Protein AF-A0A7V4G6W3-F1 (afdb_monomer)

Structure (mmCIF, N/CA/C/O backbone):
data_AF-A0A7V4G6W3-F1
#
_entry.id   AF-A0A7V4G6W3-F1
#
loop_
_atom_site.group_PDB
_atom_site.id
_atom_site.type_symbol
_atom_site.label_atom_id
_atom_site.label_alt_id
_atom_site.label_comp_id
_atom_site.label_asym_id
_atom_site.label_entity_id
_atom_site.label_seq_id
_atom_site.pdbx_PDB_ins_code
_atom_site.Cartn_x
_atom_site.Cartn_y
_atom_site.Cartn_z
_atom_site.occupancy
_atom_site.B_iso_or_equiv
_atom_site.auth_seq_id
_atom_site.auth_comp_id
_atom_site.auth_asym_id
_atom_site.auth_atom_id
_atom_site.pdbx_PDB_model_num
ATOM 1 N N . ASN A 1 1 ? 37.513 7.084 -14.706 1.00 50.50 1 ASN A N 1
ATOM 2 C CA . ASN A 1 1 ? 36.880 5.925 -14.042 1.00 50.50 1 ASN A CA 1
ATOM 3 C C . ASN A 1 1 ? 35.386 5.924 -14.357 1.00 50.50 1 ASN A C 1
ATOM 5 O O . ASN A 1 1 ? 34.666 6.708 -13.760 1.00 50.50 1 ASN A O 1
ATOM 9 N N . LYS A 1 2 ? 34.913 5.150 -15.346 1.00 59.91 2 LYS A N 1
ATOM 10 C CA . LYS A 1 2 ? 33.469 5.014 -15.628 1.00 59.91 2 LYS A CA 1
ATOM 11 C C . LYS A 1 2 ? 32.984 3.703 -15.013 1.00 59.91 2 LYS A C 1
ATOM 13 O O . LYS A 1 2 ? 33.559 2.653 -15.295 1.00 59.91 2 LYS A O 1
ATOM 18 N N . VAL A 1 3 ? 31.974 3.775 -14.150 1.00 65.38 3 VAL A N 1
ATOM 19 C CA . VAL A 1 3 ? 31.363 2.604 -13.508 1.00 65.38 3 VAL A CA 1
ATOM 20 C C . VAL A 1 3 ? 30.771 1.709 -14.604 1.00 65.38 3 VAL A C 1
ATOM 22 O O . VAL A 1 3 ? 29.843 2.110 -15.295 1.00 65.38 3 VAL A O 1
ATOM 25 N N . LYS A 1 4 ? 31.338 0.509 -14.792 1.00 66.94 4 LYS A N 1
ATOM 26 C CA . LYS A 1 4 ? 30.936 -0.473 -15.824 1.00 66.94 4 LYS A CA 1
ATOM 27 C C . LYS A 1 4 ? 29.724 -1.334 -15.432 1.00 66.94 4 LYS A C 1
ATOM 29 O O . LYS A 1 4 ? 29.382 -2.269 -16.146 1.00 66.94 4 LYS A O 1
ATOM 34 N N . ARG A 1 5 ? 29.105 -1.076 -14.280 1.00 70.81 5 ARG A N 1
ATOM 35 C CA . ARG A 1 5 ? 28.059 -1.923 -13.698 1.00 70.81 5 ARG A CA 1
ATOM 36 C C . ARG A 1 5 ? 26.793 -1.115 -13.448 1.00 70.81 5 ARG A C 1
ATOM 38 O O . ARG A 1 5 ? 26.865 0.013 -12.970 1.00 70.81 5 ARG A O 1
ATOM 45 N N . LEU A 1 6 ? 25.643 -1.737 -13.703 1.00 74.94 6 LEU A N 1
ATOM 46 C CA . LEU A 1 6 ? 24.339 -1.228 -13.285 1.00 74.94 6 LEU A CA 1
ATOM 47 C C . LEU A 1 6 ? 24.336 -0.985 -11.768 1.00 74.94 6 LEU A C 1
ATOM 49 O O . LEU A 1 6 ? 24.473 -1.916 -10.971 1.00 74.94 6 LEU A O 1
ATOM 53 N N . VAL A 1 7 ? 24.215 0.287 -11.384 1.00 84.50 7 VAL A N 1
ATOM 54 C CA . VAL A 1 7 ? 24.110 0.724 -9.980 1.00 84.50 7 VAL A CA 1
ATOM 55 C C . VAL A 1 7 ? 22.696 0.545 -9.419 1.00 84.50 7 VAL A C 1
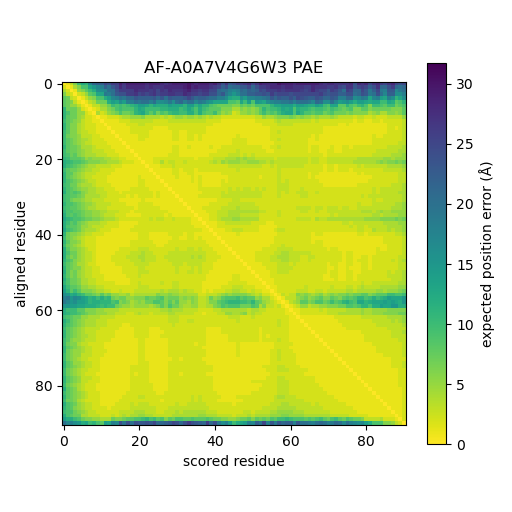ATOM 57 O O . VAL A 1 7 ? 22.512 0.458 -8.207 1.00 84.50 7 VAL A O 1
ATOM 60 N N . TRP A 1 8 ? 21.705 0.429 -10.303 1.00 82.38 8 TRP A N 1
ATOM 61 C CA . TRP A 1 8 ? 20.307 0.179 -9.973 1.00 82.38 8 TRP A CA 1
ATOM 62 C C . TRP A 1 8 ? 20.141 -1.263 -9.485 1.00 82.38 8 TRP A C 1
ATOM 64 O O . TRP A 1 8 ? 20.536 -2.203 -10.174 1.00 82.38 8 TRP A O 1
ATOM 74 N N . LYS A 1 9 ? 19.587 -1.445 -8.280 1.00 87.31 9 LYS A N 1
ATOM 75 C CA . LYS A 1 9 ? 19.426 -2.773 -7.665 1.00 87.31 9 LYS A CA 1
ATOM 76 C C . LYS A 1 9 ? 18.146 -3.466 -8.130 1.00 87.31 9 LYS A C 1
ATOM 78 O O . LYS A 1 9 ? 18.195 -4.384 -8.936 1.00 87.31 9 LYS A O 1
ATOM 83 N N . ALA A 1 10 ? 17.010 -3.081 -7.566 1.00 93.19 10 ALA A N 1
ATOM 84 C CA . ALA A 1 10 ? 15.696 -3.613 -7.896 1.00 93.19 10 ALA A CA 1
ATOM 85 C C . ALA A 1 10 ? 14.723 -2.432 -8.003 1.00 93.19 10 ALA A C 1
ATOM 87 O O . ALA A 1 10 ? 14.894 -1.480 -7.239 1.00 93.19 10 ALA A O 1
ATOM 88 N N . PRO A 1 11 ? 13.732 -2.481 -8.912 1.00 96.75 11 PRO A N 1
ATOM 89 C CA . PRO A 1 11 ? 12.654 -1.498 -8.941 1.00 96.75 11 PRO A CA 1
ATOM 90 C C . PRO A 1 11 ? 11.969 -1.388 -7.581 1.00 96.75 11 PRO A C 1
ATOM 92 O O . PRO A 1 11 ? 11.891 -2.378 -6.847 1.00 96.75 11 PRO A O 1
ATOM 95 N N . VAL A 1 12 ? 11.487 -0.191 -7.270 1.00 98.06 12 VAL A N 1
ATOM 96 C CA . VAL A 1 12 ? 10.771 0.140 -6.038 1.00 98.06 12 VAL A CA 1
ATOM 97 C C . VAL A 1 12 ? 9.459 0.813 -6.423 1.00 98.06 12 VAL A C 1
ATOM 99 O O . VAL A 1 12 ? 9.409 1.576 -7.391 1.00 98.06 12 VAL A O 1
ATOM 102 N N . ALA A 1 13 ? 8.408 0.527 -5.667 1.00 98.75 13 ALA A N 1
ATOM 103 C CA . ALA A 1 13 ? 7.142 1.239 -5.728 1.00 98.75 13 ALA A CA 1
ATOM 104 C C . ALA A 1 13 ? 6.560 1.371 -4.318 1.00 98.75 13 ALA A C 1
ATOM 106 O O . ALA A 1 13 ? 6.989 0.680 -3.388 1.00 98.75 13 ALA A O 1
ATOM 107 N N . ALA A 1 14 ? 5.610 2.286 -4.182 1.00 98.75 14 ALA A N 1
ATOM 108 C CA . ALA A 1 14 ? 4.922 2.576 -2.940 1.00 98.75 14 ALA A CA 1
ATOM 109 C C . ALA A 1 14 ? 3.432 2.776 -3.205 1.00 98.75 14 ALA A C 1
ATOM 111 O O . ALA A 1 14 ? 3.064 3.177 -4.311 1.00 98.75 14 ALA A O 1
ATOM 112 N N . VAL A 1 15 ? 2.604 2.491 -2.206 1.00 98.75 15 VAL A N 1
ATOM 113 C CA . VAL A 1 15 ? 1.157 2.721 -2.248 1.00 98.75 15 VAL A CA 1
ATOM 114 C C . VAL A 1 15 ? 0.646 3.016 -0.838 1.00 98.75 15 VAL A C 1
ATOM 116 O O . VAL A 1 15 ? 1.222 2.521 0.139 1.00 98.75 15 VAL A O 1
ATOM 119 N N . SER A 1 16 ? -0.411 3.821 -0.740 1.00 98.50 16 SER A N 1
ATOM 120 C CA . SER A 1 16 ? -1.156 4.016 0.503 1.00 98.50 16 SER A CA 1
ATOM 121 C C . SER A 1 16 ? -2.170 2.887 0.701 1.00 98.50 16 SER A C 1
ATOM 123 O O . SER A 1 16 ? -2.704 2.317 -0.253 1.00 98.50 16 SER A O 1
ATOM 125 N N . VAL A 1 17 ? -2.435 2.541 1.953 1.00 98.50 17 VAL A N 1
ATOM 126 C CA . VAL A 1 17 ? -3.512 1.639 2.377 1.00 98.50 17 VAL A CA 1
ATOM 127 C C . VAL A 1 17 ? -4.088 2.168 3.683 1.00 98.50 17 VAL A C 1
ATOM 129 O O . VAL A 1 17 ? -3.358 2.775 4.459 1.00 98.50 17 VAL A O 1
ATOM 132 N N . GLY A 1 18 ? -5.361 1.928 3.979 1.00 97.50 18 GLY A N 1
ATOM 133 C CA . GLY A 1 18 ? -5.911 2.371 5.263 1.00 97.50 18 GLY A CA 1
ATOM 134 C C . GLY A 1 18 ? -7.253 1.769 5.632 1.00 97.50 18 GLY A C 1
ATOM 135 O O . GLY A 1 18 ? -7.868 1.051 4.847 1.00 97.50 18 GLY A O 1
ATOM 136 N N . LEU A 1 19 ? -7.674 2.055 6.861 1.00 96.75 19 LEU A N 1
ATOM 137 C CA . LEU A 1 19 ? -8.978 1.716 7.414 1.00 96.75 19 LEU A CA 1
ATOM 138 C C . LEU A 1 19 ? -9.910 2.916 7.276 1.00 96.75 19 LEU A C 1
ATOM 140 O O . LEU A 1 19 ? -9.705 3.943 7.920 1.00 96.75 19 LEU A O 1
ATOM 144 N N . VAL A 1 20 ? -10.954 2.774 6.465 1.00 95.50 20 VAL A N 1
ATOM 145 C CA . VAL A 1 20 ? -11.973 3.810 6.267 1.00 95.50 20 VAL A CA 1
ATOM 146 C C . VAL A 1 20 ? -13.338 3.209 6.576 1.00 95.50 20 VAL A C 1
ATOM 148 O O . VAL A 1 20 ? -13.776 2.282 5.896 1.00 95.50 20 VAL A O 1
ATOM 151 N N . ALA A 1 21 ? -14.015 3.718 7.609 1.00 92.44 21 ALA A N 1
ATOM 152 C CA . ALA A 1 21 ? -15.305 3.199 8.074 1.00 92.44 21 ALA A CA 1
ATOM 153 C C . ALA A 1 21 ? -15.276 1.678 8.340 1.00 92.44 21 ALA A C 1
ATOM 155 O O . ALA A 1 21 ? -16.193 0.943 7.964 1.00 92.44 21 ALA A O 1
ATOM 156 N N . GLY A 1 22 ? -14.191 1.203 8.958 1.00 90.31 22 GLY A N 1
ATOM 157 C CA . GLY A 1 22 ? -13.961 -0.214 9.251 1.00 90.31 22 GLY A CA 1
ATOM 158 C C . GLY A 1 22 ? -13.595 -1.107 8.055 1.00 90.31 22 GLY A C 1
ATOM 159 O O . GLY A 1 22 ? -13.547 -2.324 8.233 1.00 90.31 22 GLY A O 1
ATOM 160 N N . GLN A 1 23 ? -13.340 -0.552 6.864 1.00 94.56 23 GLN A N 1
ATOM 161 C CA . GLN A 1 23 ? -12.924 -1.308 5.674 1.00 94.56 23 GLN A CA 1
ATOM 162 C C . GLN A 1 23 ? -11.460 -1.044 5.311 1.00 94.56 23 GLN A C 1
ATOM 164 O O . GLN A 1 23 ? -11.031 0.107 5.277 1.00 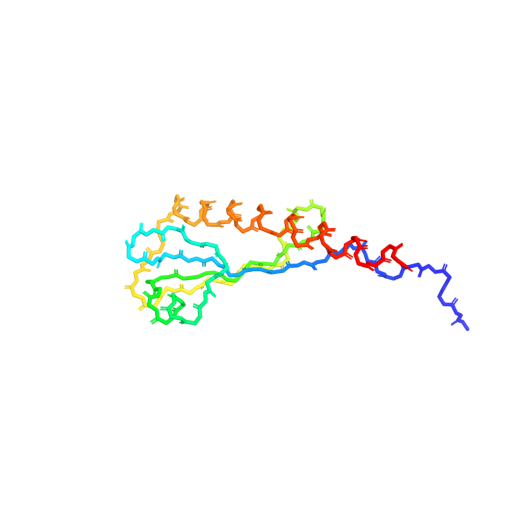94.56 23 GLN A O 1
ATOM 169 N N . GLU A 1 24 ? -10.707 -2.102 4.999 1.00 96.50 24 GLU A N 1
ATOM 170 C CA . GLU A 1 24 ? -9.362 -1.999 4.430 1.00 96.50 24 GLU A CA 1
ATOM 171 C C . GLU A 1 24 ? -9.413 -1.587 2.949 1.00 96.50 24 GLU A C 1
ATOM 173 O O . GLU A 1 24 ? -9.942 -2.320 2.109 1.00 96.50 24 GLU A O 1
ATOM 178 N N . LEU A 1 25 ? -8.820 -0.441 2.618 1.00 98.06 25 LEU A N 1
ATOM 179 C CA . LEU A 1 25 ? -8.762 0.106 1.262 1.00 98.06 25 LEU A CA 1
ATOM 180 C C . LEU A 1 25 ? -7.315 0.224 0.756 1.00 98.06 25 LEU A C 1
ATOM 182 O O . LEU A 1 25 ? -6.376 0.396 1.537 1.00 98.06 25 LEU A O 1
ATOM 186 N N . LEU A 1 26 ? -7.155 0.124 -0.567 1.00 98.69 26 LEU A N 1
ATOM 187 C CA . LEU A 1 26 ? -5.899 0.286 -1.305 1.00 98.69 26 LEU A CA 1
ATOM 188 C C . LEU A 1 26 ? -5.928 1.589 -2.095 1.00 98.69 26 LEU A C 1
ATOM 190 O O . LEU A 1 26 ? -6.941 1.864 -2.728 1.00 98.69 26 LEU A O 1
ATOM 194 N N . ASP A 1 27 ? -4.792 2.286 -2.144 1.00 98.38 27 ASP A N 1
ATOM 195 C CA . ASP A 1 27 ? -4.577 3.476 -2.974 1.00 98.38 27 ASP A CA 1
ATOM 196 C C . ASP A 1 27 ? -5.590 4.584 -2.657 1.00 98.38 27 ASP A C 1
ATOM 198 O O . ASP A 1 27 ? -6.391 4.991 -3.498 1.00 98.38 27 ASP A O 1
ATOM 202 N N . LEU A 1 28 ? -5.577 5.025 -1.392 1.00 98.12 28 LEU A N 1
ATOM 203 C CA . LEU A 1 28 ? -6.528 6.003 -0.867 1.00 98.12 28 LEU A CA 1
ATOM 204 C C . LEU A 1 28 ? -6.478 7.296 -1.683 1.00 98.12 28 LEU A C 1
ATOM 206 O O . LEU A 1 28 ? -5.429 7.935 -1.810 1.00 98.12 28 LEU A O 1
ATOM 210 N N . CYS A 1 29 ? -7.634 7.731 -2.177 1.00 97.94 29 CYS A N 1
ATOM 211 C CA . CYS A 1 29 ? -7.789 9.079 -2.693 1.00 97.94 29 CYS A CA 1
ATOM 212 C C . CYS A 1 29 ? -7.936 10.088 -1.543 1.00 97.94 29 CYS A C 1
ATOM 214 O O . CYS A 1 29 ? -8.189 9.730 -0.395 1.00 97.94 29 CYS A O 1
ATOM 216 N N . TYR A 1 30 ? -7.861 11.383 -1.861 1.00 96.88 30 TYR A N 1
ATOM 217 C CA . TYR A 1 30 ? -7.926 12.461 -0.865 1.00 96.88 30 TYR A CA 1
ATOM 218 C C . TYR A 1 30 ? -9.114 12.356 0.108 1.00 96.88 30 TYR A C 1
ATOM 220 O O . TYR A 1 30 ? -8.958 12.570 1.305 1.00 96.88 30 TYR A O 1
ATOM 228 N N . ALA A 1 31 ? -10.311 12.040 -0.396 1.00 97.19 31 ALA A N 1
ATOM 229 C CA . ALA A 1 31 ? -11.508 11.968 0.441 1.00 97.19 31 ALA A CA 1
ATOM 230 C C . ALA A 1 31 ? -11.518 10.743 1.369 1.00 97.19 31 ALA A C 1
ATOM 232 O O . ALA A 1 31 ? -12.175 10.776 2.408 1.00 97.19 31 ALA A O 1
ATOM 233 N N . GLU A 1 32 ? -10.833 9.670 0.978 1.00 96.81 32 GLU A N 1
ATOM 234 C CA . GLU A 1 32 ? -10.684 8.452 1.774 1.00 96.81 32 GLU A CA 1
ATOM 235 C C . GLU A 1 32 ? -9.607 8.651 2.837 1.00 96.81 32 GLU A C 1
ATOM 237 O O . GLU A 1 32 ? -9.870 8.399 4.006 1.00 96.81 32 GLU A O 1
ATOM 242 N N . ASP A 1 33 ? -8.454 9.195 2.446 1.00 95.56 33 ASP A N 1
ATOM 243 C CA . ASP A 1 33 ? -7.323 9.511 3.324 1.00 95.56 33 ASP A CA 1
ATOM 244 C C . ASP A 1 33 ? -7.725 10.495 4.433 1.00 95.56 33 ASP A C 1
ATOM 246 O O . ASP A 1 33 ? -7.571 10.210 5.616 1.00 95.56 33 ASP A O 1
ATOM 250 N N . ALA A 1 34 ? -8.413 11.585 4.073 1.00 94.56 34 ALA A N 1
ATOM 251 C CA . ALA A 1 34 ? -8.917 12.569 5.034 1.00 94.56 34 ALA A CA 1
ATOM 252 C C . ALA A 1 34 ? -9.959 12.012 6.028 1.00 94.56 34 ALA A C 1
ATOM 254 O O . ALA A 1 34 ? -10.332 12.696 6.982 1.00 94.56 34 ALA A O 1
ATOM 255 N N . ARG A 1 35 ? -10.495 10.812 5.775 1.00 94.50 35 ARG A N 1
ATOM 256 C CA . ARG A 1 35 ? -11.484 10.130 6.621 1.00 94.50 35 ARG A CA 1
ATOM 257 C C . ARG A 1 35 ? -10.948 8.832 7.222 1.00 94.50 35 ARG A C 1
ATOM 259 O O . ARG A 1 35 ? -11.714 8.151 7.907 1.00 94.50 35 ARG A O 1
ATOM 266 N N . ALA A 1 36 ? -9.702 8.467 6.936 1.00 95.69 36 ALA A N 1
ATOM 267 C CA . ALA A 1 36 ? -9.117 7.238 7.426 1.00 95.69 36 ALA A CA 1
ATOM 268 C C . ALA A 1 36 ? -8.981 7.300 8.949 1.00 95.69 36 ALA A C 1
ATOM 270 O O . ALA A 1 36 ? -8.569 8.298 9.533 1.00 95.69 36 ALA A O 1
ATOM 271 N N . GLU A 1 37 ? -9.358 6.212 9.607 1.00 94.88 37 GLU A N 1
ATOM 272 C CA . GLU A 1 37 ? -9.164 6.056 11.047 1.00 94.88 37 GLU A CA 1
ATOM 273 C C . GLU A 1 37 ? -7.686 5.781 11.351 1.00 94.88 37 GLU A C 1
ATOM 275 O O . GLU A 1 37 ? -7.169 6.192 12.394 1.00 94.88 37 GLU A O 1
ATOM 280 N N . ALA A 1 38 ? -7.030 5.077 10.426 1.00 95.00 38 ALA A N 1
ATOM 281 C CA . ALA A 1 38 ? -5.617 4.751 10.438 1.00 95.00 38 ALA A CA 1
ATOM 282 C C . ALA A 1 38 ? -5.156 4.383 9.019 1.00 95.00 38 ALA A C 1
ATOM 284 O O . ALA A 1 38 ? -5.882 3.699 8.289 1.00 95.00 38 ALA A O 1
ATOM 285 N N . ASP A 1 39 ? -3.949 4.782 8.640 1.00 96.88 39 ASP A N 1
ATOM 286 C CA . ASP A 1 39 ? -3.383 4.569 7.309 1.00 96.88 39 ASP A CA 1
ATOM 287 C C . ASP A 1 39 ? -1.909 4.132 7.363 1.00 96.88 39 ASP A C 1
ATOM 289 O O . ASP A 1 39 ? -1.214 4.230 8.380 1.00 96.88 39 ASP A O 1
ATOM 293 N N . CYS A 1 40 ? -1.433 3.570 6.257 1.00 97.44 40 CYS A N 1
ATOM 294 C CA . CYS A 1 40 ? -0.041 3.220 6.053 1.00 97.44 40 CYS A CA 1
ATOM 295 C C . CYS A 1 40 ? 0.412 3.609 4.650 1.00 97.44 40 CYS A C 1
ATOM 297 O O . CYS A 1 40 ? -0.230 3.277 3.654 1.00 97.44 40 CYS A O 1
ATOM 299 N N . ASN A 1 41 ? 1.613 4.168 4.570 1.00 98.50 41 ASN A N 1
ATOM 300 C CA . ASN A 1 41 ? 2.390 4.234 3.345 1.00 98.50 41 ASN A CA 1
ATOM 301 C C . ASN A 1 41 ? 3.400 3.086 3.337 1.00 98.50 41 ASN A C 1
ATOM 303 O O . ASN A 1 41 ? 4.253 2.976 4.223 1.00 98.50 41 ASN A O 1
ATOM 307 N N . VAL A 1 42 ? 3.298 2.214 2.334 1.00 98.81 42 VAL A N 1
ATOM 308 C CA . VAL A 1 42 ? 4.122 1.005 2.226 1.00 98.81 42 VAL A CA 1
ATOM 309 C C . VAL A 1 42 ? 5.021 1.119 1.010 1.00 98.81 42 VAL A C 1
ATOM 311 O O . VAL A 1 42 ? 4.544 1.362 -0.096 1.00 98.81 42 VAL A O 1
ATOM 314 N N . VAL A 1 43 ? 6.320 0.895 1.197 1.00 98.81 43 VAL A N 1
ATOM 315 C CA . VAL A 1 43 ? 7.320 0.901 0.126 1.00 98.81 43 VAL A CA 1
ATOM 316 C C . VAL A 1 43 ? 7.941 -0.484 0.015 1.00 98.81 43 VAL A C 1
ATOM 318 O O . VAL A 1 43 ? 8.483 -1.016 0.985 1.00 98.81 43 VAL A O 1
ATOM 321 N N . MET A 1 44 ? 7.920 -1.072 -1.183 1.00 98.75 44 MET A N 1
ATOM 322 C CA . MET A 1 44 ? 8.517 -2.386 -1.437 1.00 98.75 44 MET A CA 1
ATOM 323 C C . MET A 1 44 ? 9.361 -2.396 -2.701 1.00 98.75 44 MET A C 1
ATOM 325 O O . MET A 1 44 ? 9.095 -1.699 -3.683 1.00 98.75 44 MET A O 1
ATOM 329 N N . ASN A 1 45 ? 10.387 -3.244 -2.688 1.00 98.25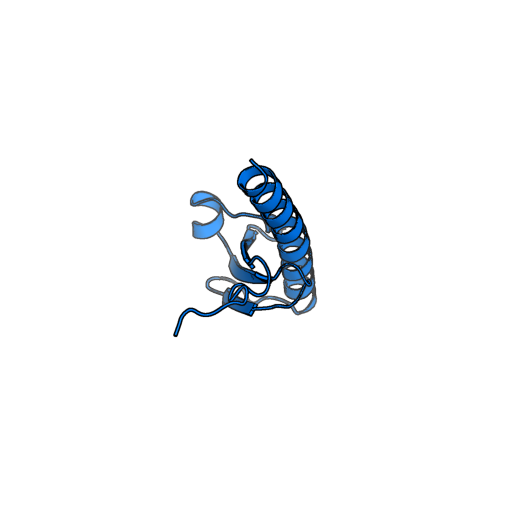 45 ASN A N 1
ATOM 330 C CA . ASN A 1 45 ? 11.163 -3.534 -3.884 1.00 98.25 45 ASN A CA 1
ATOM 331 C C . ASN A 1 45 ? 10.584 -4.731 -4.663 1.00 98.25 45 ASN A C 1
ATOM 333 O O . ASN A 1 45 ? 9.813 -5.538 -4.145 1.00 98.25 45 ASN A O 1
ATOM 337 N N . ALA A 1 46 ? 11.026 -4.909 -5.909 1.00 97.50 46 ALA A N 1
ATOM 338 C CA . ALA A 1 46 ? 10.567 -5.986 -6.794 1.00 97.50 46 ALA A CA 1
ATOM 339 C C . ALA A 1 46 ? 10.910 -7.416 -6.336 1.00 97.50 46 ALA A C 1
ATOM 341 O O . ALA A 1 46 ? 10.532 -8.372 -7.010 1.00 97.50 46 ALA A O 1
ATOM 342 N N . ARG A 1 47 ? 11.655 -7.576 -5.235 1.00 97.19 47 ARG A N 1
ATOM 343 C CA . ARG A 1 47 ? 11.933 -8.872 -4.596 1.00 97.19 47 ARG A CA 1
ATOM 344 C C . ARG A 1 47 ? 10.933 -9.180 -3.477 1.00 97.19 47 ARG A C 1
ATOM 346 O O . ARG A 1 47 ? 11.102 -10.183 -2.796 1.00 97.19 47 ARG A O 1
ATOM 353 N N . GLY A 1 48 ? 9.934 -8.319 -3.268 1.00 96.69 48 GLY A N 1
ATOM 354 C CA . GLY A 1 48 ? 8.943 -8.455 -2.202 1.00 96.69 48 GLY A CA 1
ATOM 355 C C . GLY A 1 48 ? 9.457 -8.040 -0.823 1.00 96.69 48 GLY A C 1
ATOM 356 O O . GLY A 1 48 ? 8.828 -8.367 0.174 1.00 96.69 48 GLY A O 1
ATOM 357 N N . GLN A 1 49 ? 10.600 -7.352 -0.740 1.00 98.00 49 GLN A N 1
ATOM 358 C CA . GLN A 1 49 ? 11.144 -6.893 0.538 1.00 98.00 49 GLN A CA 1
ATOM 359 C C . GLN A 1 49 ? 10.579 -5.512 0.876 1.00 98.00 49 GLN A C 1
ATOM 361 O O . GLN A 1 49 ? 10.566 -4.628 0.011 1.00 98.00 49 GLN A O 1
ATOM 366 N N . LEU A 1 50 ? 10.167 -5.333 2.133 1.00 98.25 50 LEU A N 1
ATOM 367 C CA . LEU A 1 50 ? 9.801 -4.032 2.689 1.00 98.25 50 LEU A CA 1
ATOM 368 C C . LEU A 1 50 ? 11.036 -3.124 2.702 1.00 98.25 50 LEU A C 1
ATOM 370 O O . LEU A 1 50 ? 12.099 -3.507 3.193 1.00 98.25 50 LEU A O 1
ATOM 374 N N . VAL A 1 51 ? 10.888 -1.943 2.115 1.00 98.25 51 VAL A N 1
ATOM 375 C CA . VAL A 1 51 ? 11.881 -0.864 2.155 1.00 98.25 51 VAL A CA 1
ATOM 376 C C . VAL A 1 51 ? 11.522 0.115 3.263 1.00 98.25 51 VAL A C 1
ATOM 378 O O . VAL A 1 51 ? 12.411 0.534 3.996 1.00 98.25 51 VAL A O 1
ATOM 381 N N . ASP A 1 52 ? 10.236 0.439 3.381 1.00 98.50 52 ASP A N 1
ATOM 382 C CA . ASP A 1 52 ? 9.691 1.278 4.440 1.00 98.50 52 ASP A CA 1
ATOM 383 C C . ASP A 1 52 ? 8.223 0.918 4.697 1.00 98.50 52 ASP A C 1
ATOM 385 O O . ASP A 1 52 ? 7.506 0.502 3.781 1.00 98.50 52 ASP A O 1
ATOM 389 N N . VAL A 1 53 ? 7.801 1.062 5.949 1.00 98.12 53 VAL A N 1
ATOM 390 C CA . VAL A 1 53 ? 6.398 1.001 6.363 1.00 98.12 53 VAL A CA 1
ATOM 391 C C . VAL A 1 53 ? 6.201 2.125 7.360 1.00 98.12 53 VAL A C 1
ATOM 393 O O . VAL A 1 53 ? 6.661 2.035 8.498 1.00 98.12 53 VAL A O 1
ATOM 396 N N . THR A 1 54 ? 5.503 3.166 6.929 1.00 97.8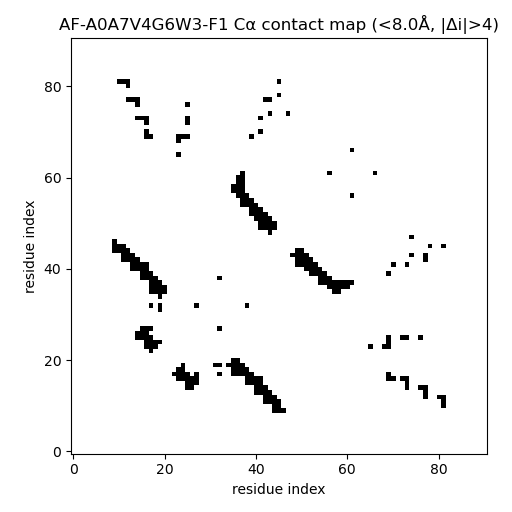8 54 THR A N 1
ATOM 397 C CA . THR A 1 54 ? 5.121 4.277 7.793 1.00 97.88 54 THR A CA 1
ATOM 398 C C . THR A 1 54 ? 3.629 4.172 8.047 1.00 97.88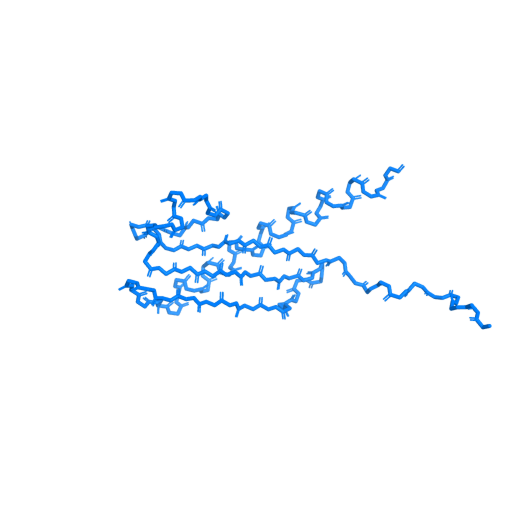 54 THR A C 1
ATOM 400 O O . THR A 1 54 ? 2.847 4.239 7.105 1.00 97.88 54 THR A O 1
ATOM 403 N N . ALA A 1 55 ? 3.245 3.977 9.304 1.00 95.69 55 ALA A N 1
ATOM 404 C CA . ALA A 1 55 ? 1.856 3.834 9.720 1.00 95.69 55 ALA A CA 1
ATOM 405 C C . ALA A 1 55 ? 1.476 4.969 10.673 1.00 95.69 55 ALA A C 1
ATOM 407 O O . ALA A 1 55 ? 2.248 5.285 11.583 1.00 95.69 55 ALA A O 1
ATOM 408 N N . SER A 1 56 ? 0.289 5.538 10.482 1.00 94.62 56 SER A N 1
ATOM 409 C CA . SER A 1 56 ? -0.304 6.539 11.365 1.00 94.62 56 SER A CA 1
ATOM 410 C C . SER A 1 56 ? -1.692 6.088 11.808 1.00 94.62 56 SER A C 1
ATOM 412 O O . SER A 1 56 ? -2.420 5.426 11.074 1.00 94.62 56 SER A O 1
ATOM 414 N N . ALA A 1 57 ? -2.043 6.418 13.044 1.00 92.88 57 ALA A N 1
ATOM 415 C CA . ALA A 1 57 ? -3.352 6.157 13.622 1.00 92.88 57 ALA A CA 1
ATOM 416 C C . ALA A 1 57 ? -3.860 7.467 14.224 1.00 92.88 57 ALA A C 1
ATOM 418 O O . ALA A 1 57 ? -3.463 7.839 15.329 1.00 92.88 57 ALA A O 1
ATOM 419 N N . GLU A 1 58 ? -4.694 8.186 13.473 1.00 80.69 58 GLU A N 1
ATOM 420 C CA . GLU A 1 58 ? -5.230 9.487 13.891 1.00 80.69 58 GLU A CA 1
ATOM 421 C C . GLU A 1 58 ? -6.576 9.355 14.621 1.00 80.69 58 GLU A C 1
ATOM 423 O O . GLU A 1 58 ? -6.87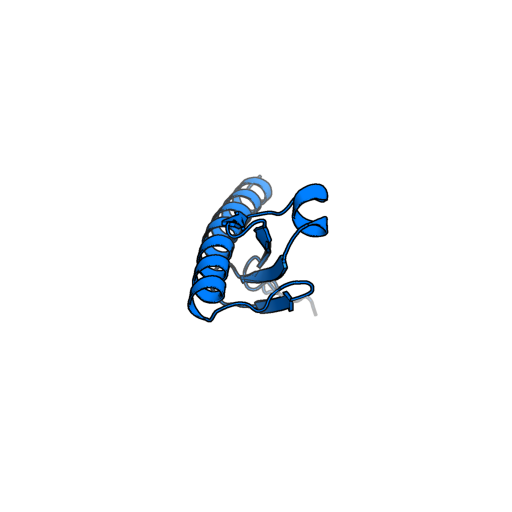0 10.144 15.519 1.00 80.69 58 GLU A O 1
ATOM 428 N N . GLY A 1 59 ? -7.375 8.334 14.282 1.00 82.50 59 GLY A N 1
ATOM 429 C CA . GLY A 1 59 ? -8.687 8.068 14.878 1.00 82.50 59 GLY A CA 1
ATOM 430 C C . GLY A 1 59 ? -8.753 6.784 15.708 1.00 82.50 59 GLY A C 1
ATOM 431 O O . GLY A 1 59 ? -9.215 6.812 16.850 1.00 82.50 59 GLY A O 1
ATOM 432 N N . ALA A 1 60 ? -8.296 5.655 15.158 1.00 84.81 60 ALA A N 1
ATOM 433 C CA . ALA A 1 60 ? -8.326 4.353 15.828 1.00 84.81 60 ALA A CA 1
ATOM 434 C C . ALA A 1 60 ? -7.003 3.599 15.659 1.00 84.81 60 ALA A C 1
ATOM 436 O O . ALA A 1 60 ? -6.319 3.734 14.653 1.00 84.81 60 ALA A O 1
ATOM 437 N N . CYS A 1 61 ? -6.634 2.770 16.636 1.00 92.62 61 CYS A N 1
ATOM 438 C CA . CYS A 1 61 ? -5.449 1.922 16.516 1.00 92.62 61 CYS A CA 1
ATOM 439 C C . CYS A 1 61 ? -5.706 0.738 15.574 1.00 92.62 61 CYS A C 1
ATOM 441 O O . CYS A 1 61 ? -6.785 0.145 15.592 1.00 92.62 61 CYS A O 1
ATOM 443 N N . PHE A 1 62 ? -4.675 0.305 14.847 1.00 92.69 62 PHE A N 1
ATOM 444 C CA . PHE A 1 62 ? -4.703 -0.982 14.156 1.00 92.69 62 PHE A CA 1
ATOM 445 C C . PHE A 1 62 ? -4.740 -2.143 15.156 1.00 92.69 62 PHE A C 1
ATOM 447 O O . PHE A 1 62 ? -3.962 -2.182 16.113 1.00 92.69 62 PHE A O 1
ATOM 454 N N . THR A 1 63 ? -5.556 -3.157 14.878 1.00 95.00 63 THR A N 1
ATOM 455 C CA . THR A 1 63 ? -5.246 -4.517 15.343 1.00 95.00 63 THR A CA 1
ATOM 456 C C . THR A 1 63 ? -4.096 -5.092 14.519 1.00 95.00 63 THR A C 1
ATOM 458 O O . THR A 1 63 ? -3.841 -4.665 13.387 1.00 95.00 63 THR A O 1
ATOM 461 N N . ARG A 1 64 ? -3.401 -6.097 15.062 1.00 95.94 64 ARG A N 1
ATOM 462 C CA . ARG A 1 64 ? -2.311 -6.754 14.335 1.00 95.94 64 ARG A CA 1
ATOM 463 C C . ARG A 1 64 ? -2.815 -7.380 13.034 1.00 95.94 64 ARG A C 1
ATOM 465 O O . ARG A 1 64 ? -2.181 -7.246 11.993 1.00 95.94 64 ARG A O 1
ATOM 472 N N . GLU A 1 65 ? -3.983 -8.000 13.093 1.00 97.31 65 GLU A N 1
ATOM 473 C CA . GLU A 1 65 ? -4.617 -8.682 11.976 1.00 97.31 65 GLU A CA 1
ATOM 474 C C . GLU A 1 65 ? -5.038 -7.701 10.874 1.00 97.31 65 GLU A C 1
ATOM 476 O O . GLU A 1 65 ? -4.909 -8.025 9.695 1.00 97.31 65 GLU A O 1
ATOM 481 N N . GLN A 1 66 ? -5.524 -6.505 11.230 1.00 96.56 66 GLN A N 1
ATOM 482 C CA . GLN A 1 66 ? -5.822 -5.447 10.255 1.00 96.56 66 GLN A CA 1
ATOM 483 C C . GLN A 1 66 ? -4.554 -4.958 9.561 1.00 96.56 66 GLN A C 1
ATOM 485 O O . GLN A 1 66 ? -4.530 -4.872 8.335 1.00 96.56 66 GLN A O 1
ATOM 490 N N . LEU A 1 67 ? -3.489 -4.687 10.323 1.00 96.94 67 LEU A N 1
ATOM 491 C CA . LEU A 1 67 ? -2.222 -4.249 9.742 1.00 96.94 67 LEU A CA 1
ATOM 492 C C . LEU A 1 67 ? -1.662 -5.304 8.777 1.00 96.94 67 LEU A C 1
ATOM 494 O O . LEU A 1 67 ? -1.283 -4.967 7.659 1.00 96.94 67 LEU A O 1
ATOM 498 N N . ASP A 1 68 ? -1.674 -6.585 9.151 1.00 97.94 68 ASP A N 1
ATOM 499 C CA . ASP A 1 68 ? -1.197 -7.664 8.276 1.00 97.94 68 ASP A CA 1
ATOM 500 C C . ASP A 1 68 ? -2.036 -7.770 6.977 1.00 97.94 68 ASP A C 1
ATOM 502 O O . ASP A 1 68 ? -1.486 -8.025 5.896 1.00 97.94 68 ASP A O 1
ATOM 506 N N . ARG A 1 69 ? -3.354 -7.513 7.038 1.00 98.25 69 ARG A N 1
ATOM 507 C CA . ARG A 1 69 ? -4.221 -7.446 5.844 1.00 98.25 69 ARG A CA 1
ATOM 508 C C . ARG A 1 69 ? -3.896 -6.251 4.953 1.00 98.25 69 ARG A C 1
ATOM 510 O O . ARG A 1 69 ? -3.764 -6.429 3.744 1.00 98.25 69 ARG A O 1
ATOM 517 N N . LEU A 1 70 ? -3.704 -5.068 5.532 1.00 98.06 70 LEU A N 1
ATOM 518 C CA . LEU A 1 70 ? -3.303 -3.865 4.797 1.00 98.06 70 LEU A CA 1
ATOM 519 C C . LEU A 1 70 ? -1.938 -4.044 4.119 1.00 98.06 70 LEU A C 1
ATOM 521 O O . LEU A 1 70 ? -1.783 -3.710 2.948 1.00 98.06 70 LEU A O 1
ATOM 525 N N . LEU A 1 71 ? -0.964 -4.648 4.806 1.00 98.56 71 LEU A N 1
ATOM 526 C CA . LEU A 1 71 ? 0.348 -4.953 4.226 1.00 98.56 71 LEU A CA 1
ATOM 527 C C . LEU A 1 71 ? 0.254 -5.973 3.082 1.00 98.56 71 LEU A C 1
ATOM 529 O O . LEU A 1 71 ? 0.978 -5.856 2.093 1.00 98.56 71 LEU A O 1
ATOM 533 N N . THR A 1 72 ? -0.651 -6.950 3.185 1.00 98.56 72 THR A N 1
ATOM 534 C CA . THR A 1 72 ? -0.926 -7.899 2.094 1.00 98.56 72 THR A CA 1
ATOM 535 C C . THR A 1 72 ? -1.513 -7.178 0.880 1.00 98.56 72 THR A C 1
ATOM 537 O O . THR A 1 72 ? -1.031 -7.358 -0.240 1.00 98.56 72 THR A O 1
ATOM 540 N N . LEU A 1 73 ? -2.496 -6.305 1.110 1.00 98.56 73 LEU A N 1
ATOM 541 C CA . LEU A 1 73 ? -3.139 -5.507 0.071 1.00 98.56 73 LEU A CA 1
ATOM 542 C C . LEU A 1 73 ? -2.134 -4.574 -0.630 1.00 98.56 73 LEU A C 1
ATOM 544 O O . LEU A 1 73 ? -2.070 -4.537 -1.861 1.00 98.56 73 LEU A O 1
ATOM 548 N N . ALA A 1 74 ? -1.279 -3.901 0.144 1.00 98.81 74 ALA A N 1
ATOM 549 C CA . ALA A 1 74 ? -0.200 -3.067 -0.372 1.00 98.81 74 ALA A CA 1
ATOM 550 C C . ALA A 1 74 ? 0.803 -3.871 -1.210 1.00 98.81 74 ALA A C 1
ATOM 552 O O . ALA A 1 74 ? 1.199 -3.434 -2.292 1.00 98.81 74 ALA A O 1
ATOM 553 N N . ALA A 1 75 ? 1.197 -5.065 -0.752 1.00 98.81 75 ALA A N 1
ATOM 554 C CA . ALA A 1 75 ? 2.120 -5.922 -1.488 1.00 98.81 75 ALA A CA 1
ATOM 555 C C . ALA A 1 75 ? 1.569 -6.316 -2.866 1.00 98.81 75 ALA A C 1
ATOM 557 O 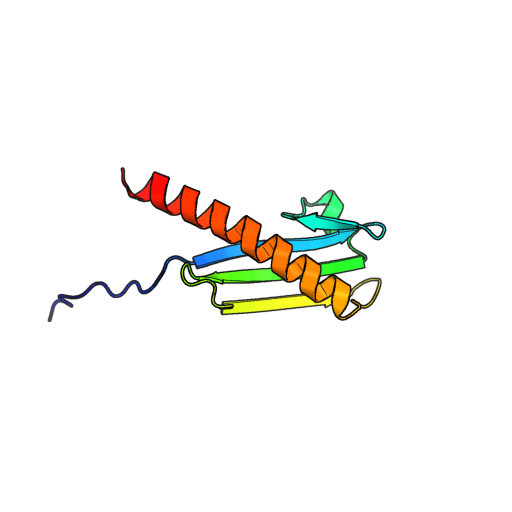O . ALA A 1 75 ? 2.323 -6.346 -3.844 1.00 98.81 75 ALA A O 1
ATOM 558 N N . ASP A 1 76 ? 0.269 -6.591 -2.969 1.00 98.69 76 ASP A N 1
ATOM 559 C CA . ASP A 1 76 ? -0.372 -6.915 -4.243 1.00 98.69 76 ASP A CA 1
ATOM 560 C C . ASP A 1 76 ? -0.503 -5.695 -5.161 1.00 98.69 76 ASP A C 1
ATOM 562 O O . ASP A 1 76 ? -0.192 -5.802 -6.351 1.00 98.69 76 ASP A O 1
ATOM 566 N N . GLY A 1 77 ? -0.848 -4.522 -4.620 1.00 98.75 77 GLY A N 1
ATOM 567 C CA . GLY A 1 77 ? -0.829 -3.260 -5.367 1.00 98.75 77 GLY A CA 1
ATOM 568 C C . GLY A 1 77 ? 0.566 -2.923 -5.907 1.00 98.75 77 GLY A C 1
ATOM 569 O O . GLY A 1 77 ? 0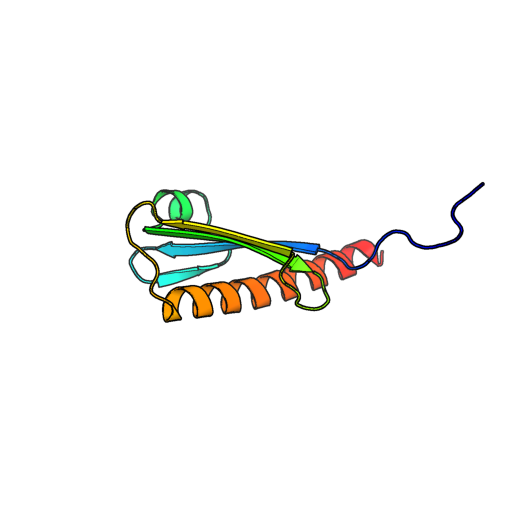.742 -2.645 -7.095 1.00 98.75 77 GLY A O 1
ATOM 570 N N . ILE A 1 78 ? 1.604 -3.058 -5.080 1.00 98.88 78 ILE A N 1
ATOM 571 C CA . ILE A 1 78 ? 2.990 -2.778 -5.476 1.00 98.88 78 ILE A CA 1
ATOM 572 C C . ILE A 1 78 ? 3.477 -3.742 -6.568 1.00 98.88 78 ILE A C 1
ATOM 574 O O . ILE A 1 78 ? 4.157 -3.310 -7.504 1.00 98.88 78 ILE A O 1
ATOM 578 N N . LYS A 1 79 ? 3.101 -5.029 -6.531 1.00 98.69 79 LYS A N 1
ATOM 579 C CA . LYS A 1 79 ? 3.403 -5.960 -7.638 1.00 98.69 79 LYS A CA 1
ATOM 580 C C . LYS A 1 79 ? 2.832 -5.456 -8.966 1.00 98.69 79 LYS A C 1
ATOM 582 O O . LYS A 1 79 ? 3.524 -5.535 -9.985 1.00 98.69 79 LYS A O 1
ATOM 587 N N . GLN A 1 80 ? 1.609 -4.921 -8.958 1.00 98.69 80 GLN A N 1
ATOM 588 C CA . GLN A 1 80 ? 0.974 -4.356 -10.151 1.00 98.69 80 GLN A CA 1
ATOM 589 C C . GLN A 1 80 ? 1.706 -3.095 -10.629 1.00 98.69 80 GLN A C 1
ATOM 591 O O . GLN A 1 80 ? 2.054 -3.005 -11.808 1.00 98.69 80 GLN A O 1
ATOM 596 N N . LEU A 1 81 ? 2.042 -2.173 -9.720 1.00 98.75 81 LEU A N 1
ATOM 597 C CA . LEU A 1 81 ? 2.809 -0.965 -10.047 1.00 98.75 81 LEU A CA 1
ATOM 598 C C . LEU A 1 81 ? 4.164 -1.301 -10.682 1.00 98.75 81 LEU A C 1
ATOM 600 O O . LEU A 1 81 ? 4.531 -0.734 -11.711 1.00 98.75 81 LEU A O 1
ATOM 604 N N . ILE A 1 82 ? 4.892 -2.276 -10.133 1.00 98.44 82 ILE A N 1
ATOM 605 C CA . ILE A 1 82 ? 6.184 -2.716 -10.680 1.00 98.44 82 ILE A CA 1
ATOM 606 C C . ILE A 1 82 ? 6.018 -3.357 -12.066 1.00 98.44 82 ILE A C 1
ATOM 608 O O . ILE A 1 82 ? 6.878 -3.179 -12.934 1.00 98.44 82 ILE A O 1
ATOM 612 N N . ALA A 1 83 ? 4.925 -4.086 -12.312 1.00 98.19 83 ALA A N 1
ATOM 613 C CA . ALA A 1 83 ? 4.629 -4.626 -13.637 1.00 98.19 83 ALA A CA 1
ATOM 614 C C . ALA A 1 83 ? 4.405 -3.505 -14.668 1.00 98.19 83 ALA A C 1
ATOM 616 O O . ALA A 1 83 ? 4.962 -3.564 -15.768 1.00 98.19 83 ALA A O 1
ATOM 617 N N . VAL A 1 84 ? 3.668 -2.452 -14.294 1.00 98.31 84 VAL A N 1
ATOM 618 C CA . VAL A 1 84 ? 3.464 -1.258 -15.131 1.00 98.31 84 VAL A CA 1
ATOM 619 C C . VAL A 1 84 ? 4.787 -0.532 -15.386 1.00 98.31 84 VAL A C 1
ATOM 621 O O . VAL A 1 84 ? 5.108 -0.262 -16.543 1.00 98.31 84 VAL A O 1
ATOM 624 N N . GLN A 1 85 ? 5.600 -0.293 -14.350 1.00 97.88 85 GLN A N 1
ATOM 625 C CA . GLN A 1 85 ? 6.931 0.317 -14.487 1.00 97.88 85 GLN A CA 1
ATOM 626 C C . GLN A 1 85 ? 7.796 -0.438 -15.504 1.00 97.88 85 GLN A C 1
ATOM 628 O O . GLN A 1 85 ? 8.369 0.167 -16.407 1.00 97.88 85 GLN A O 1
ATOM 633 N N . ARG A 1 86 ? 7.866 -1.773 -15.393 1.00 95.75 86 ARG A N 1
ATOM 634 C CA . ARG A 1 86 ? 8.628 -2.617 -16.327 1.00 95.75 86 ARG A CA 1
ATOM 635 C C . ARG A 1 86 ? 8.110 -2.506 -17.754 1.00 95.75 86 ARG A C 1
ATOM 637 O O . ARG A 1 86 ? 8.918 -2.414 -18.668 1.00 95.75 86 ARG A O 1
ATOM 644 N N . LYS A 1 87 ? 6.787 -2.510 -17.942 1.00 97.50 87 LYS A N 1
ATOM 645 C CA . LYS A 1 87 ? 6.169 -2.381 -19.267 1.00 97.50 87 LYS A CA 1
ATOM 646 C C . LYS A 1 87 ? 6.538 -1.052 -19.930 1.00 97.50 87 LYS A C 1
ATOM 648 O O . LYS A 1 87 ? 6.862 -1.048 -21.109 1.00 97.50 87 LYS A O 1
ATOM 653 N N . VAL A 1 88 ? 6.503 0.049 -19.179 1.00 97.31 88 VAL A N 1
ATOM 654 C CA . VAL A 1 88 ? 6.820 1.391 -19.694 1.00 97.31 88 VAL A CA 1
ATOM 655 C C . VAL A 1 88 ? 8.312 1.540 -20.005 1.00 97.31 88 VAL A C 1
ATOM 657 O O . VAL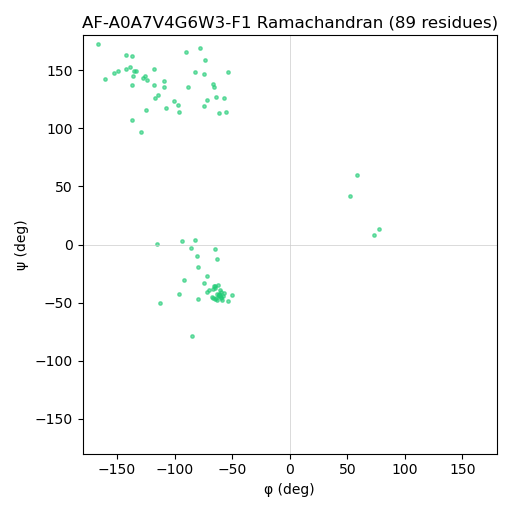 A 1 88 ? 8.664 2.130 -21.018 1.00 97.31 88 VAL A O 1
ATOM 660 N N . LEU A 1 89 ? 9.190 0.979 -19.168 1.00 93.38 89 LEU A N 1
ATOM 661 C CA . LEU A 1 89 ? 10.647 1.059 -19.343 1.00 93.38 89 LEU A CA 1
ATOM 662 C C . LEU A 1 89 ? 11.224 0.062 -20.362 1.00 93.38 89 LEU A C 1
ATOM 664 O O . LEU A 1 89 ? 12.410 0.141 -20.663 1.00 93.38 89 LEU A O 1
ATOM 668 N N . ALA A 1 90 ? 10.429 -0.901 -20.836 1.00 89.31 90 ALA A N 1
ATOM 669 C CA . ALA A 1 90 ? 10.835 -1.849 -21.876 1.00 89.31 90 ALA A CA 1
ATOM 670 C C . ALA A 1 90 ? 10.626 -1.313 -23.309 1.00 89.31 90 ALA A C 1
ATOM 672 O O . ALA A 1 90 ? 10.944 -2.031 -24.259 1.00 89.31 90 ALA A O 1
ATOM 673 N N . GLY A 1 91 ? 10.053 -0.108 -23.450 1.00 55.62 91 GLY A N 1
ATOM 674 C CA . GLY A 1 91 ? 10.043 0.658 -24.705 1.00 55.62 91 GLY A CA 1
ATOM 675 C C . GLY A 1 91 ? 11.396 1.280 -25.029 1.00 55.62 91 GLY A C 1
ATOM 676 O O . GLY A 1 91 ? 11.491 1.849 -26.136 1.00 55.62 91 GLY A O 1
#

pLDDT: mean 93.49, std 9.74, range [50.5, 98.88]

Secondary structure (DSSP, 8-state):
----S----S-EEEEEEEEETTEEEES--HHHHTT-SEEEEEEEETTS-EEEEEEE-SSSPPPHHHHHHHHHHHHHHHHHHHHHHHHHHT-

InterPro domains:
  IPR015847 Exoribonuclease, phosphorolytic domain 2 [PF03725] (11-76)
  IPR027408 PNPase/RNase PH domain superfamily [G3DSA:3.30.230.70] (1-91)
  IPR036345 Exoribonuclease, PH domain 2 superfamily [SSF55666] (8-89)

Mean predicted aligned error: 4.19 Å

Solvent-accessible surface area (backbone atoms only — not comparable to full-atom values): 5380 Å² total; per-residue (Å²): 137,78,83,91,62,85,84,74,85,66,62,70,40,65,44,39,21,32,31,41,92,90,38,85,45,71,62,61,50,73,78,48,55,80,55,33,28,23,40,32,46,38,28,34,34,76,85,75,44,79,75,46,76,50,72,53,60,84,69,42,80,79,52,72,70,55,49,55,49,41,52,52,51,38,53,55,51,35,53,51,52,49,52,50,53,50,62,65,74,72,111

Foldseek 3Di:
DDPPDDPDDFDKDKWKWAAAPNDIDTRDDPVRVVRGQKMWIWMDTPVLDTPDIDIDGPHDDDDPVSVVVNSVVGSVVGNVVSVVVCVVVVD

Nearest PDB structures (foldseek):
  1udn-assembly1_A  TM=9.870E-01  e=1.448E-07  Aquifex aeolicus
  1uds-assembly1_A  TM=9.867E-01  e=1.448E-07  Aquifex aeolicus
  1r6l-assembly1_A  TM=9.780E-01  e=2.221E-07  Pseudomonas aeruginosa
  1udo-assembly1_A  TM=9.864E-01  e=3.016E-07  Aquifex aeolicus
  1udq-assembly1_A  TM=9.877E-01  e=3.623E-07  Aquifex aeolicus

Organism: NCBI:txid60893

Sequence (91 aa):
NKVKRLVWKAPVAAVSVGLVAGQELLDLCYAEDARAEADCNVVMNARGQLVDVTASAEGACFTREQLDRLLTLAADGIKQLIAVQRKVLAG

Radius of gyration: 15.71 Å; Cα contacts (8 Å, |Δi|>4): 140; chains: 1; bounding box: 52×21×41 Å